Protein AF-A0A1T4X5N7-F1 (afdb_monomer)

Organism: NCBI:txid48467

Radius of gyration: 17.38 Å; Cα contacts (8 Å, |Δi|>4): 64; chains: 1; bounding box: 27×22×63 Å

Nearest PDB structures (foldseek):
  2zkz-assembly2_C  TM=7.044E-01  e=4.365E-01  Bacillus anthracis
  5y6i-assembly1_B  TM=4.870E-01  e=3.156E-01  Pseudomonas aeruginosa
  5whm-assembly1_C  TM=5.486E-01  e=8.347E-01  Brucella abortus
  1lnw-assembly4_G  TM=5.739E-01  e=1.939E+00  Pseudomonas aeruginosa
  2qww-assembly3_E  TM=5.053E-01  e=3.475E+00  Listeria monocytogenes serotype 4b str. F2365

Sequence (76 aa):
MARIKKPLRTFSPDESGDTAMTLAELRHATGESDRGLRDKLLKGRFKGAYRTNGGNGDWRIPLRSLRHYQKSNAIA

Mean predicted aligned error: 11.93 Å

Secondary structure (DSSP, 8-state):
--------------SS---EEEHHHHHHHH---HHHHHHHHHTT-STT-EE--STTTPEEEEHHHHHHHHHHHS--

pLDDT: mean 70.33, std 14.95, range [35.81, 87.62]

Foldseek 3Di:
DDDDPDPPPPPPVDDDPPQWDWLVVVCVVPVDDSVVSVVCVVVCLQPPWDFDPPDPRIIIGGVVSVVVVCVVVVVD

Structure (mmCIF, N/CA/C/O backbone):
data_AF-A0A1T4X5N7-F1
#
_entry.id   AF-A0A1T4X5N7-F1
#
loop_
_atom_site.group_PDB
_atom_site.id
_atom_site.type_symbol
_atom_site.label_atom_id
_atom_site.label_alt_id
_atom_site.label_comp_id
_atom_site.label_asym_id
_atom_site.label_entity_id
_atom_site.label_seq_id
_atom_site.pdbx_PDB_ins_code
_atom_site.Cartn_x
_atom_site.Cartn_y
_atom_site.Cartn_z
_atom_site.occupancy
_atom_site.B_iso_or_equiv
_atom_site.auth_seq_id
_atom_site.auth_comp_id
_atom_site.auth_asym_id
_atom_site.auth_atom_id
_atom_site.pdbx_PDB_model_num
ATOM 1 N N . MET A 1 1 ? 8.179 -8.310 -50.431 1.00 37.09 1 MET A N 1
ATOM 2 C CA . MET A 1 1 ? 7.187 -8.133 -49.344 1.00 37.09 1 MET A CA 1
ATOM 3 C C . MET A 1 1 ? 7.902 -8.271 -48.000 1.00 37.09 1 MET A C 1
ATOM 5 O O . MET A 1 1 ? 8.270 -9.382 -47.651 1.00 37.09 1 MET A O 1
ATOM 9 N N . ALA A 1 2 ? 8.158 -7.177 -47.275 1.00 50.12 2 ALA A N 1
ATOM 10 C CA . ALA A 1 2 ? 8.835 -7.210 -45.972 1.00 50.12 2 ALA A CA 1
ATOM 11 C C . ALA A 1 2 ? 7.842 -6.846 -44.855 1.00 50.12 2 ALA A C 1
ATOM 13 O O . ALA A 1 2 ? 7.389 -5.707 -44.762 1.00 50.12 2 ALA A O 1
ATOM 14 N N . ARG A 1 3 ? 7.465 -7.823 -44.017 1.00 57.09 3 ARG A N 1
ATOM 15 C CA . ARG A 1 3 ? 6.684 -7.582 -42.794 1.00 57.09 3 ARG A CA 1
ATOM 16 C C . ARG A 1 3 ? 7.628 -7.054 -41.716 1.00 57.09 3 ARG A C 1
ATOM 18 O O . ARG A 1 3 ? 8.293 -7.830 -41.037 1.00 57.09 3 ARG A O 1
ATOM 25 N N . ILE A 1 4 ? 7.664 -5.736 -41.554 1.00 60.06 4 ILE A N 1
ATOM 26 C CA . ILE A 1 4 ? 8.298 -5.084 -40.407 1.00 60.06 4 ILE A CA 1
ATOM 27 C C . ILE A 1 4 ? 7.479 -5.483 -39.171 1.00 60.06 4 ILE A C 1
ATOM 29 O O . ILE A 1 4 ? 6.368 -4.991 -38.957 1.00 60.06 4 ILE A O 1
ATOM 33 N N . LYS A 1 5 ? 7.990 -6.439 -38.383 1.00 54.31 5 LYS A N 1
ATOM 34 C CA . LYS A 1 5 ? 7.490 -6.697 -37.028 1.00 54.31 5 LYS A CA 1
ATOM 35 C C . LYS A 1 5 ? 7.703 -5.402 -36.250 1.00 54.31 5 LYS A C 1
ATOM 37 O O . LYS A 1 5 ? 8.838 -5.051 -35.948 1.00 54.31 5 LYS A O 1
ATOM 42 N N . LYS A 1 6 ? 6.613 -4.675 -35.990 1.00 61.88 6 LYS A N 1
ATOM 43 C CA . LYS A 1 6 ? 6.599 -3.519 -35.086 1.00 61.88 6 LYS A CA 1
ATOM 44 C C . LYS A 1 6 ? 7.392 -3.893 -33.825 1.00 61.88 6 LYS A C 1
ATOM 46 O O . LYS A 1 6 ? 7.145 -4.985 -33.302 1.00 61.88 6 LYS A O 1
ATOM 51 N N . PRO A 1 7 ? 8.324 -3.053 -33.346 1.00 55.34 7 PRO A N 1
ATOM 52 C CA . PRO A 1 7 ? 8.971 -3.320 -32.073 1.00 55.34 7 PRO A CA 1
ATOM 53 C C . PRO A 1 7 ? 7.868 -3.443 -31.022 1.00 55.34 7 PRO A C 1
ATOM 55 O O . PRO A 1 7 ? 6.945 -2.619 -30.991 1.00 55.34 7 PRO A O 1
ATOM 58 N N . LEU A 1 8 ? 7.916 -4.511 -30.213 1.00 53.47 8 LEU A N 1
ATOM 59 C CA . LEU A 1 8 ? 7.125 -4.563 -28.990 1.00 53.47 8 LEU A CA 1
ATOM 60 C C . LEU A 1 8 ? 7.400 -3.238 -28.289 1.00 53.47 8 LEU A C 1
ATOM 62 O O . LEU A 1 8 ? 8.559 -2.936 -28.017 1.00 53.47 8 LEU A O 1
ATOM 66 N N . ARG A 1 9 ? 6.353 -2.439 -28.060 1.00 50.59 9 ARG A N 1
ATOM 67 C CA . ARG A 1 9 ? 6.405 -1.326 -27.116 1.00 50.59 9 ARG A CA 1
ATOM 68 C C . ARG A 1 9 ? 6.897 -1.939 -25.812 1.00 50.59 9 ARG A C 1
ATOM 70 O O . ARG A 1 9 ? 6.118 -2.540 -25.076 1.00 50.59 9 ARG A O 1
ATOM 77 N N . THR A 1 10 ? 8.198 -1.862 -25.575 1.00 54.03 10 THR A N 1
ATOM 78 C CA . THR A 1 10 ? 8.763 -1.983 -24.249 1.00 54.03 10 THR A CA 1
ATOM 79 C C . THR A 1 10 ? 8.114 -0.833 -23.514 1.00 54.03 10 THR A C 1
ATOM 81 O O . THR A 1 10 ? 8.424 0.329 -23.766 1.00 54.03 10 THR A O 1
ATOM 84 N N . PHE A 1 11 ? 7.088 -1.148 -22.730 1.00 42.03 11 PHE A N 1
ATOM 85 C CA . PHE A 1 11 ? 6.591 -0.242 -21.716 1.00 42.03 11 PHE A CA 1
ATOM 86 C C . PHE A 1 11 ? 7.768 -0.023 -20.769 1.00 42.03 11 PHE A C 1
ATOM 88 O O . PHE A 1 11 ? 7.958 -0.779 -19.822 1.00 42.03 11 PHE A O 1
ATOM 95 N N . SER A 1 12 ? 8.615 0.950 -21.096 1.00 41.94 12 SER A N 1
ATOM 96 C CA . SER A 1 12 ? 9.514 1.561 -20.136 1.00 41.94 12 SER A CA 1
ATOM 97 C C . SER A 1 12 ? 8.600 2.146 -19.061 1.00 41.94 12 SER A C 1
ATOM 99 O O . SER A 1 12 ? 7.740 2.962 -19.398 1.00 41.94 12 SER A O 1
ATOM 101 N N . PRO A 1 13 ? 8.673 1.682 -17.805 1.00 48.31 13 PRO A N 1
ATOM 102 C CA . PRO A 1 13 ? 7.831 2.177 -16.729 1.00 48.31 13 PRO A CA 1
ATOM 103 C C . PRO A 1 13 ? 8.432 3.472 -16.180 1.00 48.31 13 PRO A C 1
ATOM 105 O O . PRO A 1 13 ? 8.666 3.577 -14.982 1.00 48.31 13 PRO A O 1
ATOM 108 N N . ASP A 1 14 ? 8.728 4.419 -17.060 1.00 57.00 14 ASP A N 1
ATOM 109 C CA . ASP A 1 14 ? 9.255 5.712 -16.665 1.00 57.00 14 ASP A CA 1
ATOM 110 C C . ASP A 1 14 ? 8.487 6.802 -17.403 1.00 57.00 14 ASP A C 1
ATOM 112 O O . ASP A 1 14 ? 8.128 6.633 -18.566 1.00 57.00 14 ASP A O 1
ATOM 116 N N . GLU A 1 15 ? 8.219 7.885 -16.679 1.00 43.69 15 GLU A N 1
ATOM 117 C CA . GLU A 1 15 ? 7.438 9.066 -17.059 1.00 43.69 15 GLU A CA 1
ATOM 118 C C . GLU A 1 15 ? 5.915 8.983 -16.776 1.00 43.69 15 GLU A C 1
ATOM 120 O O . GLU A 1 15 ? 5.083 8.635 -17.609 1.00 43.69 15 GLU A O 1
ATOM 125 N N . SER A 1 16 ? 5.540 9.398 -15.554 1.00 46.84 16 SER A N 1
ATOM 126 C CA . SER A 1 16 ? 4.168 9.717 -15.083 1.00 46.84 16 SER A CA 1
ATOM 127 C C . SER A 1 16 ? 3.210 8.560 -14.745 1.00 46.84 16 SER A C 1
ATOM 129 O O . SER A 1 16 ? 1.995 8.665 -14.918 1.00 46.84 16 SER A O 1
ATOM 131 N N . GLY A 1 17 ? 3.734 7.468 -14.182 1.00 48.81 17 GLY A N 1
ATOM 132 C CA . GLY A 1 17 ? 2.961 6.294 -13.747 1.00 48.81 17 GLY A CA 1
ATOM 133 C C . GLY A 1 17 ? 2.821 6.097 -12.232 1.00 48.81 17 GLY A C 1
ATOM 134 O O . GLY A 1 17 ? 2.472 4.989 -11.820 1.00 48.81 17 GLY A O 1
ATOM 135 N N . ASP A 1 18 ? 3.095 7.108 -11.397 1.00 55.62 18 ASP A N 1
ATOM 136 C CA . ASP A 1 18 ? 3.078 7.009 -9.925 1.00 55.62 18 ASP A CA 1
ATOM 137 C C . ASP A 1 18 ? 1.655 6.890 -9.358 1.00 55.62 18 ASP A C 1
ATOM 139 O O . ASP A 1 18 ? 1.119 7.737 -8.656 1.00 55.62 18 ASP A O 1
ATOM 143 N N . THR A 1 19 ? 0.985 5.793 -9.688 1.00 66.94 19 THR A N 1
ATOM 144 C CA . THR A 1 19 ? -0.306 5.412 -9.110 1.00 66.94 19 THR A CA 1
ATOM 145 C C . THR A 1 19 ? -0.141 4.686 -7.780 1.00 66.94 19 THR A C 1
ATOM 147 O O . THR A 1 1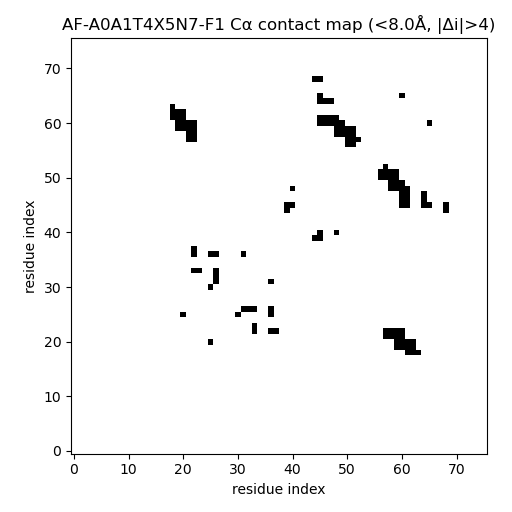9 ? -1.152 4.344 -7.160 1.00 66.94 19 THR A O 1
ATOM 150 N N . ALA A 1 20 ? 1.093 4.458 -7.313 1.00 76.00 20 ALA A N 1
ATOM 151 C CA . ALA A 1 20 ? 1.376 3.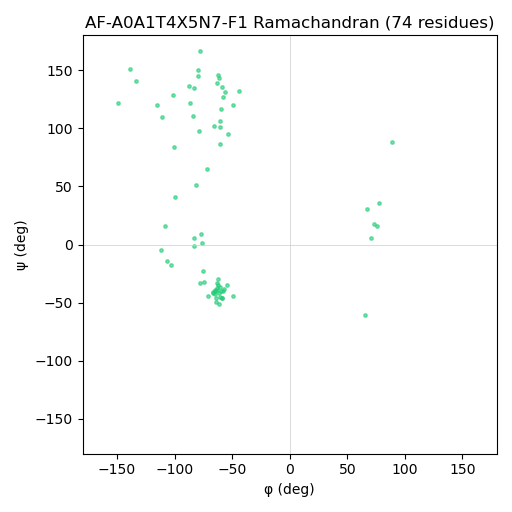785 -6.052 1.00 76.00 20 ALA A CA 1
ATOM 152 C C . ALA A 1 20 ? 2.668 4.279 -5.377 1.00 76.00 20 ALA A C 1
ATOM 154 O O . ALA A 1 20 ? 3.753 4.111 -5.934 1.00 76.00 20 ALA A O 1
ATOM 155 N N . MET A 1 21 ? 2.543 4.772 -4.141 1.00 81.44 21 MET A N 1
ATOM 156 C CA . MET A 1 21 ? 3.671 5.147 -3.277 1.00 81.44 21 MET A CA 1
ATOM 157 C C . MET A 1 21 ? 4.288 3.917 -2.614 1.00 81.44 21 MET A C 1
ATOM 159 O O . MET A 1 21 ? 3.590 2.942 -2.322 1.00 81.44 21 MET A O 1
ATOM 163 N N . THR A 1 22 ? 5.586 3.966 -2.335 1.00 84.00 22 THR A N 1
ATOM 164 C CA . THR A 1 22 ? 6.255 2.944 -1.520 1.00 84.00 22 THR A CA 1
ATOM 165 C C . THR A 1 22 ? 5.966 3.152 -0.032 1.00 84.00 22 THR A C 1
ATOM 167 O O . THR A 1 22 ? 5.474 4.202 0.393 1.00 84.00 22 THR A O 1
ATOM 170 N N . LEU A 1 23 ? 6.283 2.149 0.789 1.00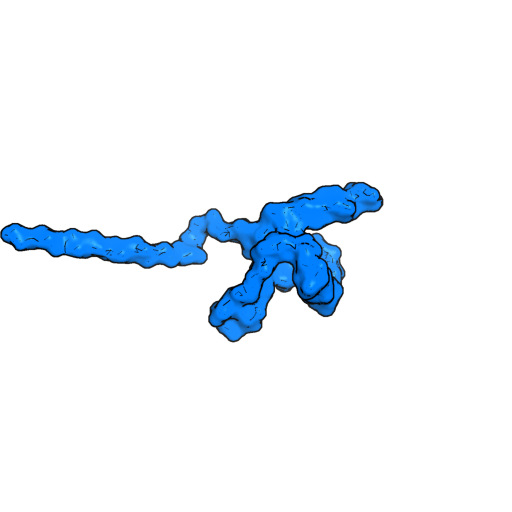 80.62 23 LEU A N 1
ATOM 171 C CA . LEU A 1 23 ? 6.156 2.260 2.244 1.00 80.62 23 LEU A CA 1
ATOM 172 C C . LEU A 1 23 ? 7.066 3.361 2.818 1.00 80.62 23 LEU A C 1
ATOM 174 O O . LEU A 1 23 ? 6.667 4.054 3.752 1.00 80.62 23 LEU A O 1
ATOM 178 N N . ALA A 1 24 ? 8.255 3.548 2.233 1.00 80.56 24 ALA A N 1
ATOM 179 C CA . ALA A 1 24 ? 9.203 4.594 2.616 1.00 80.56 24 ALA A CA 1
ATOM 180 C C . ALA A 1 24 ? 8.645 6.003 2.354 1.00 80.56 24 ALA A C 1
ATOM 182 O O . ALA A 1 24 ? 8.664 6.850 3.248 1.00 80.56 24 ALA A O 1
ATOM 183 N N . GLU A 1 25 ? 8.064 6.221 1.173 1.00 81.62 25 GLU A N 1
ATOM 184 C CA . GLU A 1 25 ? 7.397 7.481 0.825 1.00 81.62 25 GLU A CA 1
ATOM 185 C C . GLU A 1 25 ? 6.209 7.750 1.755 1.00 81.62 25 GLU A C 1
ATOM 187 O O . GLU A 1 25 ? 6.010 8.862 2.246 1.00 81.62 25 GLU A O 1
ATOM 192 N N . LEU A 1 26 ? 5.431 6.709 2.068 1.00 79.38 26 LEU A N 1
ATOM 193 C CA . LEU A 1 26 ? 4.304 6.831 2.986 1.00 79.38 26 LEU A CA 1
ATOM 194 C C . LEU A 1 26 ? 4.754 7.173 4.410 1.00 79.38 26 LEU A C 1
ATOM 196 O O . LEU A 1 26 ? 4.109 7.984 5.074 1.00 79.38 26 LEU A O 1
ATOM 200 N N . ARG A 1 27 ? 5.864 6.593 4.876 1.00 84.19 27 ARG A N 1
ATOM 201 C CA . ARG A 1 27 ? 6.497 6.946 6.152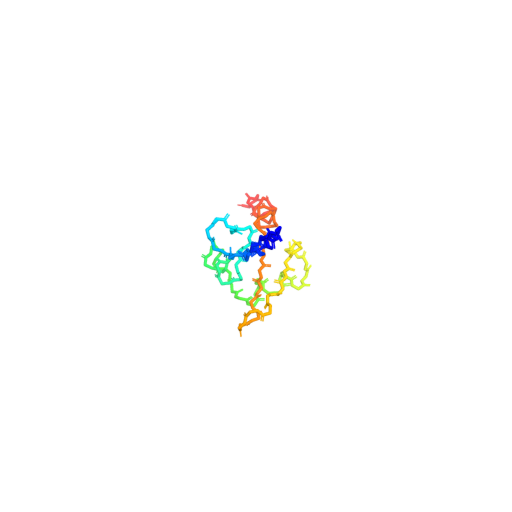 1.00 84.19 27 ARG A CA 1
ATOM 202 C C . ARG A 1 27 ? 6.895 8.412 6.181 1.00 84.19 27 ARG A C 1
ATOM 204 O O . ARG A 1 27 ? 6.596 9.085 7.160 1.00 84.19 27 ARG A O 1
ATOM 211 N N . HIS A 1 28 ? 7.524 8.910 5.122 1.00 80.38 28 HIS A N 1
ATOM 212 C CA . HIS A 1 28 ? 7.902 10.317 5.046 1.00 80.38 28 HIS A CA 1
ATOM 213 C C . HIS A 1 28 ? 6.669 11.240 5.055 1.00 80.38 28 HIS A C 1
ATOM 215 O O . HIS A 1 28 ? 6.666 12.259 5.736 1.00 80.38 28 HIS A O 1
ATOM 221 N N . ALA A 1 29 ? 5.588 10.851 4.371 1.00 78.81 29 ALA A N 1
ATOM 222 C CA . ALA A 1 29 ? 4.358 11.639 4.300 1.00 78.81 29 ALA A CA 1
ATOM 223 C C . ALA A 1 29 ? 3.505 11.612 5.583 1.00 78.81 29 ALA A C 1
ATOM 225 O O . ALA A 1 29 ? 2.801 12.576 5.872 1.00 78.81 29 ALA A O 1
ATOM 226 N N . THR A 1 30 ? 3.514 10.504 6.329 1.00 76.88 30 THR A N 1
ATOM 227 C CA . THR A 1 30 ? 2.662 10.313 7.523 1.00 76.88 30 THR A CA 1
ATOM 228 C C . THR A 1 30 ? 3.407 10.483 8.842 1.00 76.88 30 THR A C 1
ATOM 230 O O . THR A 1 30 ? 2.767 10.626 9.879 1.00 76.88 30 THR A O 1
ATOM 233 N N . GLY A 1 31 ? 4.740 10.424 8.829 1.00 82.25 31 GLY A N 1
ATOM 234 C CA . GLY A 1 31 ? 5.565 10.378 10.036 1.00 82.25 31 GLY A CA 1
ATOM 235 C C . GLY A 1 31 ? 5.469 9.056 10.810 1.00 82.25 31 GLY A C 1
ATOM 236 O O . GLY A 1 31 ? 6.047 8.944 11.889 1.00 82.25 31 GLY A O 1
AT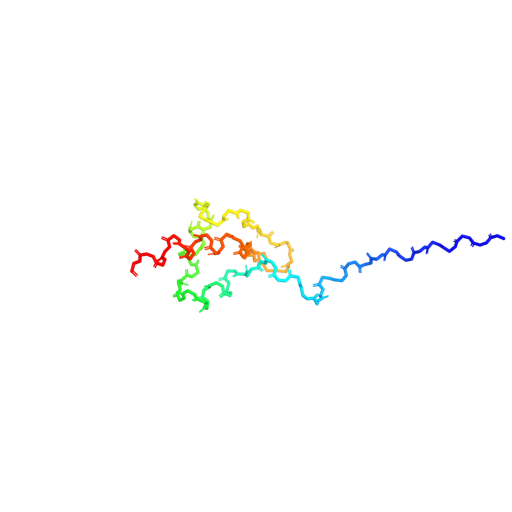OM 237 N N . GLU A 1 32 ? 4.760 8.044 10.298 1.00 81.69 32 GLU A N 1
ATOM 238 C CA . GLU A 1 32 ? 4.599 6.765 10.991 1.00 81.69 32 GLU A CA 1
ATOM 239 C C . GLU A 1 32 ? 5.809 5.840 10.833 1.00 81.69 32 GLU A C 1
ATOM 241 O O . GLU A 1 32 ? 6.436 5.747 9.778 1.00 81.69 32 GLU A O 1
ATOM 246 N N . SER A 1 33 ? 6.100 5.074 11.885 1.00 85.12 33 SER A N 1
ATOM 247 C CA . SER A 1 33 ? 7.135 4.041 11.854 1.00 85.12 33 SER A CA 1
ATOM 248 C C . SER A 1 33 ? 6.822 2.950 10.825 1.00 85.12 33 SER A C 1
ATOM 250 O O . SER A 1 33 ? 5.680 2.501 10.707 1.00 85.12 33 SER A O 1
ATOM 252 N N . ASP A 1 34 ? 7.865 2.434 10.164 1.00 81.69 34 ASP A N 1
ATOM 253 C CA . ASP A 1 34 ? 7.778 1.355 9.163 1.00 81.69 34 ASP A CA 1
ATOM 254 C C . ASP A 1 34 ? 6.961 0.154 9.668 1.00 81.69 34 ASP A C 1
ATOM 256 O O . ASP A 1 34 ? 6.038 -0.321 9.007 1.00 81.69 34 ASP A O 1
ATOM 260 N N . ARG A 1 35 ? 7.210 -0.253 10.922 1.00 83.62 35 ARG A N 1
ATOM 261 C CA . ARG A 1 35 ? 6.481 -1.339 11.589 1.00 83.62 35 ARG A CA 1
ATOM 262 C C . ARG A 1 35 ? 4.973 -1.084 11.665 1.00 83.62 35 ARG A C 1
ATOM 264 O O . ARG A 1 35 ? 4.200 -2.017 11.469 1.00 83.62 35 ARG A O 1
ATOM 271 N N . GLY A 1 36 ? 4.560 0.154 11.934 1.00 85.81 36 GLY A N 1
ATOM 272 C CA . GLY A 1 36 ? 3.150 0.538 12.017 1.00 85.81 36 GLY A CA 1
ATOM 273 C C . GLY A 1 36 ? 2.473 0.529 10.648 1.00 85.81 36 GLY A C 1
ATOM 274 O O . GLY A 1 36 ? 1.392 -0.036 10.489 1.00 85.81 36 GLY A O 1
ATOM 275 N N . LEU A 1 37 ? 3.143 1.073 9.631 1.00 84.06 37 LEU A N 1
ATOM 276 C CA . LEU A 1 37 ? 2.638 1.060 8.256 1.00 84.06 37 LEU A CA 1
ATOM 277 C C . LEU A 1 37 ? 2.545 -0.362 7.702 1.00 84.06 37 LEU A C 1
ATOM 279 O O . LEU A 1 37 ? 1.551 -0.714 7.066 1.00 84.06 37 LEU A O 1
ATOM 283 N N . ARG A 1 38 ? 3.532 -1.207 8.005 1.00 83.81 38 ARG A N 1
ATOM 284 C CA . ARG A 1 38 ? 3.538 -2.617 7.622 1.00 83.81 38 ARG A CA 1
ATOM 285 C C . ARG A 1 38 ? 2.441 -3.411 8.326 1.00 83.81 38 ARG A C 1
ATOM 287 O O . ARG A 1 38 ? 1.778 -4.203 7.667 1.00 83.81 38 ARG A O 1
ATOM 294 N N . ASP A 1 39 ? 2.200 -3.184 9.616 1.00 87.62 39 ASP A N 1
ATOM 295 C CA . ASP A 1 39 ? 1.079 -3.799 10.341 1.00 87.62 39 ASP A CA 1
ATOM 296 C C . ASP A 1 39 ? -0.274 -3.407 9.723 1.00 87.62 39 ASP A C 1
ATOM 298 O O . ASP A 1 39 ? -1.099 -4.272 9.433 1.00 87.62 39 ASP A O 1
ATOM 302 N N . LYS A 1 40 ? -0.473 -2.122 9.407 1.00 84.69 40 LYS A N 1
ATOM 303 C CA . LYS A 1 40 ? -1.673 -1.633 8.704 1.00 84.69 40 LYS A CA 1
ATOM 304 C C . LYS A 1 40 ? -1.835 -2.278 7.331 1.00 84.69 40 LYS A C 1
ATOM 306 O O . LYS A 1 40 ? -2.951 -2.629 6.940 1.00 84.69 40 LYS A O 1
ATOM 311 N N . LEU A 1 41 ? -0.730 -2.455 6.614 1.00 83.94 41 LEU A N 1
ATOM 312 C CA . LEU A 1 41 ? -0.713 -3.123 5.323 1.00 83.94 41 LEU A CA 1
ATOM 313 C C . LEU A 1 41 ? -1.120 -4.594 5.455 1.00 83.94 41 LEU A C 1
ATOM 315 O O . LEU A 1 41 ? -2.030 -5.027 4.753 1.00 83.94 41 LEU A O 1
ATOM 319 N N . LEU A 1 42 ? -0.517 -5.330 6.392 1.00 83.06 42 LEU A N 1
ATOM 320 C CA . LEU A 1 42 ? -0.839 -6.735 6.668 1.00 83.06 42 LEU A CA 1
ATOM 321 C C . LEU A 1 42 ? -2.282 -6.919 7.159 1.00 83.06 42 LEU A C 1
ATOM 323 O O . LEU A 1 42 ? -2.925 -7.905 6.816 1.00 83.06 42 LEU A O 1
ATOM 327 N N . LYS A 1 43 ? -2.823 -5.941 7.891 1.00 85.44 43 LYS A N 1
ATOM 328 C CA . LYS A 1 43 ? -4.236 -5.887 8.299 1.00 85.44 43 LYS A CA 1
ATOM 329 C C . LYS A 1 43 ? -5.187 -5.462 7.174 1.00 85.44 43 LYS A C 1
ATOM 331 O O . LYS A 1 43 ? -6.384 -5.323 7.410 1.00 85.44 43 LYS A O 1
ATOM 336 N N . GLY A 1 44 ? -4.684 -5.216 5.964 1.00 80.94 44 GLY A N 1
ATOM 337 C CA . GLY A 1 44 ? -5.500 -4.897 4.794 1.00 80.94 44 GLY A CA 1
ATOM 338 C C . GLY A 1 44 ? -6.063 -3.472 4.762 1.00 80.94 44 GLY A C 1
ATOM 339 O O . GLY A 1 44 ? -6.956 -3.197 3.961 1.00 80.94 44 GLY A O 1
ATOM 340 N N . ARG A 1 45 ? -5.547 -2.536 5.576 1.00 81.31 45 ARG A N 1
ATOM 341 C CA . ARG A 1 45 ? -5.975 -1.119 5.540 1.00 81.31 45 ARG A CA 1
ATOM 342 C C . ARG A 1 45 ? -5.673 -0.457 4.196 1.00 81.31 45 ARG A C 1
ATOM 344 O O . ARG A 1 45 ? -6.406 0.431 3.767 1.00 81.31 45 ARG A O 1
ATOM 351 N N . PHE A 1 46 ? -4.624 -0.912 3.517 1.00 82.31 46 PHE A N 1
ATOM 352 C CA . PHE A 1 46 ? -4.223 -0.431 2.201 1.00 82.31 46 PHE A CA 1
ATOM 353 C C . PHE A 1 46 ? -4.691 -1.400 1.111 1.00 82.31 46 PHE A C 1
ATOM 355 O O . PHE A 1 46 ? -3.949 -2.272 0.660 1.00 82.31 46 PHE A O 1
ATOM 362 N N . LYS A 1 47 ? -5.951 -1.259 0.680 1.00 79.56 47 LYS A N 1
ATOM 363 C CA . LYS A 1 47 ? -6.552 -2.154 -0.321 1.00 79.56 47 LYS A CA 1
ATOM 364 C C . LYS A 1 47 ? -5.742 -2.150 -1.624 1.00 79.56 47 LYS A C 1
ATOM 366 O O . LYS A 1 47 ? -5.487 -1.098 -2.205 1.00 79.56 47 LYS A O 1
ATOM 371 N N . GLY A 1 48 ? -5.350 -3.326 -2.104 1.00 81.06 48 GLY A N 1
ATOM 372 C CA . GLY A 1 48 ? -4.561 -3.448 -3.332 1.00 81.06 48 GLY A CA 1
ATOM 373 C C . GLY A 1 48 ? -3.102 -3.009 -3.197 1.00 81.06 48 GLY A C 1
ATOM 374 O O . GLY A 1 48 ? -2.478 -2.750 -4.221 1.00 81.06 48 GLY A O 1
ATOM 375 N N . ALA A 1 49 ? -2.567 -2.906 -1.977 1.00 85.12 49 ALA A N 1
ATOM 376 C CA . ALA A 1 49 ? -1.125 -2.877 -1.781 1.00 85.12 49 ALA A CA 1
ATOM 377 C C . ALA A 1 49 ? -0.505 -4.203 -2.244 1.00 85.12 49 ALA A C 1
ATOM 379 O O . ALA A 1 49 ? -1.065 -5.276 -2.010 1.00 85.12 49 ALA A O 1
ATOM 380 N N . TYR A 1 50 ? 0.641 -4.128 -2.906 1.00 83.44 50 TYR A N 1
ATOM 381 C CA . 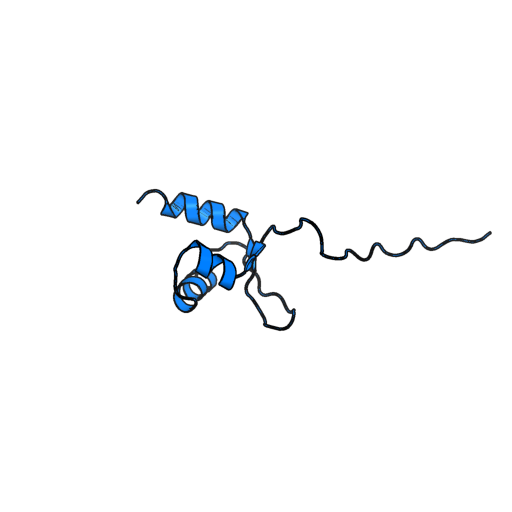TYR A 1 50 ? 1.341 -5.283 -3.455 1.00 83.44 50 TYR A CA 1
ATOM 382 C C . TYR A 1 50 ? 2.843 -5.149 -3.222 1.00 83.44 50 TYR A C 1
ATOM 384 O O . TYR A 1 50 ? 3.374 -4.042 -3.150 1.00 83.44 50 TYR A O 1
ATOM 392 N N . ARG A 1 51 ? 3.539 -6.281 -3.096 1.00 81.88 51 ARG A N 1
ATOM 393 C CA . ARG A 1 51 ? 5.006 -6.291 -3.089 1.00 81.88 51 ARG A CA 1
ATOM 394 C C . ARG A 1 51 ? 5.510 -6.284 -4.517 1.00 81.88 51 ARG A C 1
ATOM 396 O O . ARG A 1 51 ? 5.014 -7.048 -5.344 1.00 81.88 51 ARG A O 1
ATOM 403 N N . THR A 1 52 ? 6.501 -5.458 -4.806 1.00 74.50 52 THR A N 1
ATOM 404 C CA . THR A 1 52 ? 7.228 -5.551 -6.069 1.00 74.50 52 THR A CA 1
ATOM 405 C C . THR A 1 52 ? 8.376 -6.539 -5.940 1.00 74.50 52 THR A C 1
ATOM 407 O O . THR A 1 52 ? 9.135 -6.504 -4.979 1.00 74.50 52 THR A O 1
ATOM 410 N N . ASN A 1 53 ? 8.551 -7.397 -6.947 1.00 66.06 53 ASN A N 1
ATOM 411 C CA . ASN A 1 53 ? 9.699 -8.311 -7.036 1.00 66.06 53 ASN A CA 1
ATOM 412 C C . ASN A 1 53 ? 10.998 -7.615 -7.498 1.00 66.06 53 ASN A C 1
ATOM 414 O O . ASN A 1 53 ? 11.984 -8.282 -7.792 1.00 66.06 53 ASN A O 1
ATOM 418 N N . GLY A 1 54 ? 11.016 -6.282 -7.584 1.00 51.53 54 GLY A N 1
ATOM 419 C CA . GLY A 1 54 ? 12.204 -5.520 -7.959 1.00 51.53 54 GLY A CA 1
ATOM 420 C C . GLY A 1 54 ? 13.106 -5.277 -6.753 1.00 51.53 54 GLY A C 1
ATOM 421 O O . GLY A 1 54 ? 12.727 -4.510 -5.873 1.00 51.53 54 GLY A O 1
ATOM 422 N N . GLY A 1 55 ? 14.276 -5.924 -6.729 1.00 49.75 55 GLY A N 1
ATOM 423 C CA . GLY A 1 55 ? 15.464 -5.587 -5.925 1.00 49.75 55 GLY A CA 1
ATOM 424 C C . GLY A 1 55 ? 15.340 -5.691 -4.400 1.00 49.75 55 GLY A C 1
ATOM 425 O O . GLY A 1 55 ? 16.046 -6.484 -3.790 1.00 49.75 55 GLY A O 1
ATOM 426 N N . ASN A 1 56 ? 14.437 -4.922 -3.788 1.00 61.75 56 ASN A N 1
ATOM 427 C CA . ASN A 1 56 ? 14.288 -4.787 -2.334 1.00 61.75 56 ASN A CA 1
ATOM 428 C C . ASN A 1 56 ? 12.987 -5.377 -1.770 1.00 61.75 56 ASN A C 1
ATOM 430 O O . ASN A 1 56 ? 12.806 -5.428 -0.554 1.00 61.75 56 ASN A O 1
ATOM 434 N N . GLY A 1 57 ? 12.070 -5.856 -2.617 1.00 65.25 57 GLY A N 1
ATOM 435 C CA . GLY A 1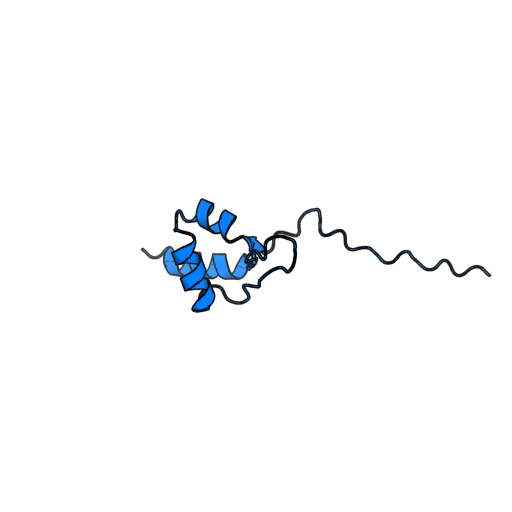 57 ? 10.813 -6.431 -2.130 1.00 65.25 57 GLY A CA 1
ATOM 436 C C . GLY A 1 57 ? 9.896 -5.401 -1.462 1.00 65.25 57 GLY A C 1
ATOM 437 O O . GLY A 1 57 ? 9.172 -5.765 -0.523 1.00 65.25 57 GLY A O 1
ATOM 438 N N . ASP A 1 58 ? 9.973 -4.147 -1.917 1.00 77.19 58 ASP A N 1
ATOM 439 C CA . ASP A 1 58 ? 9.234 -3.000 -1.397 1.00 77.19 58 ASP A CA 1
ATOM 440 C C . ASP A 1 58 ? 7.721 -3.171 -1.545 1.00 77.19 58 ASP A C 1
ATOM 442 O O . ASP A 1 58 ? 7.206 -3.764 -2.499 1.00 77.19 58 ASP A O 1
ATOM 446 N N . TRP A 1 59 ? 6.989 -2.630 -0.576 1.00 82.00 59 TRP A N 1
ATOM 447 C CA . TRP A 1 59 ? 5.536 -2.576 -0.634 1.00 82.00 59 TRP A CA 1
ATOM 448 C C . TRP A 1 59 ? 5.104 -1.322 -1.381 1.00 82.00 59 TRP A C 1
ATOM 450 O O . TRP A 1 59 ? 5.405 -0.209 -0.952 1.00 82.00 59 TRP A O 1
ATOM 460 N N . ARG A 1 60 ? 4.356 -1.503 -2.469 1.00 84.56 60 ARG A N 1
ATOM 461 C CA . ARG A 1 60 ? 3.707 -0.419 -3.205 1.00 84.56 60 ARG A CA 1
ATOM 462 C C . ARG A 1 60 ? 2.236 -0.354 -2.839 1.00 84.56 60 ARG A C 1
ATOM 464 O O . ARG A 1 60 ? 1.512 -1.348 -2.891 1.00 84.56 60 ARG A O 1
ATOM 471 N N . ILE A 1 61 ? 1.798 0.839 -2.470 1.00 86.06 61 ILE A N 1
ATOM 472 C CA . ILE A 1 61 ? 0.454 1.137 -2.003 1.00 86.06 61 ILE A CA 1
ATOM 473 C C . ILE A 1 61 ? -0.208 2.080 -3.009 1.00 86.06 61 ILE A C 1
ATOM 475 O O . ILE A 1 61 ? 0.275 3.195 -3.202 1.00 86.06 61 ILE A O 1
ATOM 479 N N . PRO A 1 62 ? -1.331 1.684 -3.631 1.00 86.31 62 PRO A N 1
ATOM 480 C CA . PRO A 1 62 ? -2.031 2.534 -4.581 1.00 86.31 62 PRO A CA 1
ATOM 481 C C . PRO A 1 62 ? -2.477 3.862 -3.957 1.00 86.31 62 PRO A C 1
ATOM 483 O O . PRO A 1 62 ? -3.105 3.866 -2.894 1.00 86.31 62 PRO A O 1
ATOM 486 N N . LEU A 1 63 ? -2.278 4.974 -4.667 1.00 80.62 63 LEU A N 1
ATOM 487 C CA . LEU A 1 63 ? -2.700 6.315 -4.245 1.00 80.62 63 LEU A CA 1
ATOM 488 C C . LEU A 1 63 ? -4.196 6.380 -3.909 1.00 80.62 63 LEU A C 1
ATOM 490 O O . LEU A 1 63 ? -4.594 7.058 -2.966 1.00 80.62 63 LEU A O 1
ATOM 494 N N . ARG A 1 64 ? -5.042 5.627 -4.628 1.00 81.56 64 ARG A N 1
ATOM 495 C CA . ARG A 1 64 ? -6.484 5.516 -4.327 1.00 81.56 64 ARG A CA 1
ATOM 496 C C . ARG A 1 64 ? -6.759 5.023 -2.902 1.00 81.56 64 ARG A C 1
ATOM 498 O O . ARG A 1 64 ? -7.676 5.512 -2.246 1.00 81.56 64 ARG A O 1
ATOM 505 N N . SER A 1 65 ? -5.950 4.087 -2.415 1.00 81.00 65 SER A N 1
ATOM 506 C CA . SER A 1 65 ? -6.088 3.526 -1.072 1.00 81.00 65 SER A CA 1
ATOM 507 C C . SER A 1 65 ? -5.527 4.467 -0.020 1.00 81.00 65 SER A C 1
ATOM 509 O O . SER A 1 65 ? -6.105 4.574 1.057 1.00 81.00 65 SER A O 1
ATOM 511 N N . LEU A 1 66 ? -4.478 5.225 -0.352 1.00 78.69 66 LEU A N 1
ATOM 512 C CA . LEU A 1 66 ? -3.989 6.310 0.500 1.00 78.69 66 LEU A CA 1
ATOM 513 C C . LEU A 1 66 ? -5.010 7.430 0.643 1.00 78.69 66 LEU A C 1
ATOM 515 O O . LEU A 1 66 ? -5.245 7.891 1.750 1.00 78.69 66 LEU A O 1
ATOM 519 N N . ARG A 1 67 ? -5.679 7.824 -0.442 1.00 76.81 67 ARG A N 1
ATOM 520 C CA . ARG A 1 67 ? -6.725 8.852 -0.396 1.00 76.81 67 ARG A CA 1
ATOM 521 C C . ARG A 1 67 ? -7.914 8.406 0.461 1.00 76.81 67 ARG A C 1
ATOM 523 O O . ARG A 1 67 ? -8.462 9.206 1.211 1.00 76.81 67 ARG A O 1
ATOM 530 N N . HIS A 1 68 ? -8.276 7.122 0.406 1.00 75.88 68 HIS A N 1
ATOM 531 C CA . HIS A 1 68 ? -9.287 6.549 1.300 1.00 75.88 68 HIS A CA 1
ATOM 532 C C . HIS A 1 68 ? -8.821 6.530 2.763 1.00 75.88 68 HIS A C 1
ATOM 534 O O . HIS A 1 68 ? -9.595 6.853 3.664 1.00 75.88 68 HIS A O 1
ATOM 540 N N . TYR A 1 69 ? -7.553 6.183 3.001 1.00 73.50 69 TYR A N 1
ATOM 541 C CA . TYR A 1 69 ? -6.937 6.220 4.325 1.00 73.50 69 TYR A CA 1
ATOM 542 C C . TYR A 1 69 ? -6.921 7.641 4.899 1.00 73.50 69 TYR A C 1
ATOM 544 O O . TYR A 1 69 ? -7.456 7.851 5.980 1.00 73.50 69 TYR A O 1
ATOM 552 N N . GLN A 1 70 ? -6.422 8.625 4.148 1.00 70.81 70 GLN A N 1
ATOM 553 C CA . GLN A 1 70 ? -6.413 10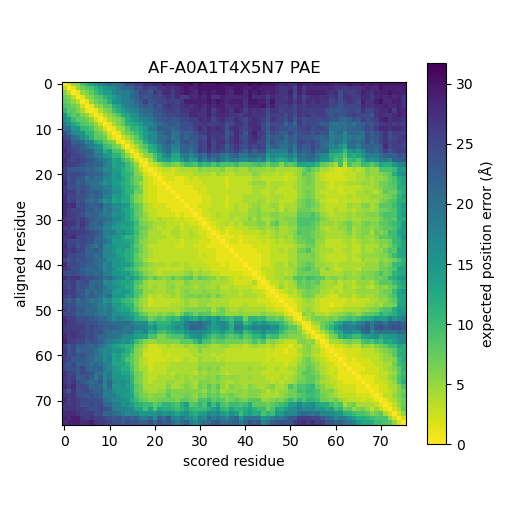.035 4.539 1.00 70.81 70 GLN A CA 1
ATOM 554 C C . GLN A 1 70 ? -7.824 10.553 4.810 1.00 70.81 70 GLN A C 1
ATOM 556 O O . GLN A 1 70 ? -8.045 11.142 5.854 1.00 70.81 70 GLN A O 1
ATOM 561 N N . LYS A 1 71 ? -8.810 10.267 3.949 1.00 66.94 71 LYS A N 1
ATOM 562 C CA . LYS A 1 71 ? -10.207 10.666 4.196 1.00 66.94 71 LYS A CA 1
ATOM 563 C C . LYS A 1 71 ? -10.773 10.060 5.485 1.00 66.94 71 LYS A C 1
ATOM 565 O O . LYS A 1 71 ? -11.540 10.717 6.175 1.00 66.94 71 LYS A O 1
ATOM 570 N N . SER A 1 72 ? -10.400 8.820 5.800 1.00 64.06 72 SER A N 1
ATOM 571 C CA . SER A 1 72 ? -10.844 8.144 7.026 1.00 64.06 72 SER A CA 1
ATOM 572 C C . SER A 1 72 ? -10.122 8.651 8.279 1.00 64.06 72 SER A C 1
ATOM 574 O O . SER A 1 72 ? -10.646 8.485 9.372 1.00 64.06 72 SER A O 1
ATOM 576 N N . ASN A 1 73 ? -8.928 9.235 8.129 1.00 61.81 73 ASN A N 1
ATOM 577 C CA . ASN A 1 73 ? -8.069 9.673 9.234 1.00 61.81 73 ASN A CA 1
ATOM 578 C C . ASN A 1 73 ? -8.031 11.205 9.416 1.00 61.81 73 ASN A C 1
ATOM 580 O O . ASN A 1 73 ? -7.559 11.667 10.442 1.00 61.81 73 ASN A O 1
ATOM 584 N N . ALA A 1 74 ? -8.513 11.984 8.442 1.00 54.28 74 ALA A N 1
ATOM 585 C CA . ALA A 1 74 ? -8.579 13.451 8.470 1.00 54.28 74 ALA A CA 1
ATOM 586 C C . ALA A 1 74 ? -9.814 14.001 9.213 1.00 54.28 74 ALA A C 1
ATOM 588 O O . ALA A 1 74 ? -10.053 15.203 9.192 1.00 54.28 74 ALA A O 1
ATOM 589 N N . ILE A 1 75 ? -10.614 13.130 9.839 1.00 41.09 75 ILE A N 1
ATOM 590 C CA . ILE A 1 75 ? -11.750 13.500 10.704 1.00 41.09 75 ILE A CA 1
ATOM 591 C C . ILE A 1 75 ? -11.312 13.408 12.181 1.00 41.09 75 ILE A C 1
ATOM 593 O O . ILE A 1 75 ? -12.037 12.887 13.023 1.00 41.09 75 ILE A O 1
ATOM 597 N N . ALA A 1 76 ? -10.092 13.850 12.487 1.00 35.81 76 ALA A N 1
ATOM 598 C CA . ALA A 1 76 ? -9.558 13.930 13.844 1.00 35.81 76 ALA A CA 1
ATOM 599 C C . ALA A 1 76 ? -8.938 15.308 14.066 1.00 35.81 76 ALA A C 1
ATOM 601 O O . ALA A 1 76 ? -8.198 15.756 13.159 1.00 35.81 76 ALA A O 1
#

Solvent-accessibl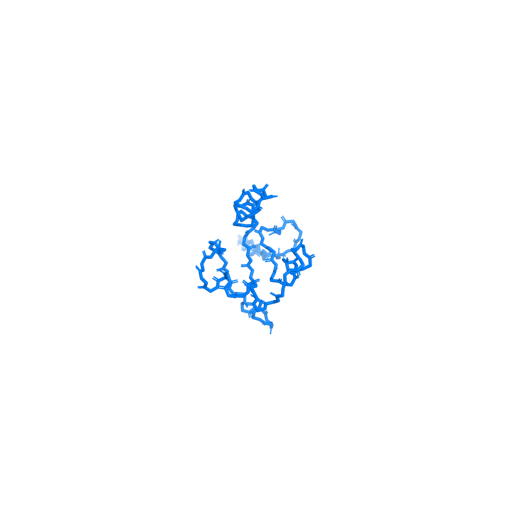e surface area (backbone atoms only — not comparable to full-atom values): 4816 Å² total; per-residue (Å²): 140,83,85,79,75,73,75,76,79,73,77,66,94,69,86,90,76,86,54,45,46,40,58,69,58,47,24,72,75,68,72,49,55,69,70,57,56,50,50,40,43,76,71,52,66,38,57,78,48,43,69,41,91,64,97,76,56,49,45,33,34,29,47,72,28,48,53,52,46,48,65,70,60,68,82,113